Protein AF-A0A0B7GQI8-F1 (afdb_monomer_lite)

Radius of gyration: 16.66 Å; chains: 1; bounding box: 39×33×43 Å

Secondary structure (DSSP, 8-state):
--EEEEEEE--PPPBHHHHS-TTTEEEEEEEESSTT----TTSBGGGEEEEEEEETTT-SS-EEEEE-SSEEEEEEETT--HHHHHHHHHHHHHHHHHTT-SEEEETTEEEETTGGGG---HHHHHHHHHHHHHHHHHSSSEEEE-SSSEEEE-HHHHHHHHTS-TTTTTSTT--

Organism: Streptococcus sanguinis (NCBI:txid1305)

Sequence (175 aa):
MKSVNFTIKSNQSLRIGEVLQAELFECYSVSAKDAGLKPSADSLISDFHSVQFEVKEKSSLGFRLSFDGQVYQVSVPDLATASDWTGALMFLKTLLIFLDVTVCEHDGVAYDKDSILEFHFTDIFLSALSELTKEVKVHPIVEIMGVKRPIYINELYLGQIIHVPDEQSYHLIQS

Structure (mmCIF, N/CA/C/O backbone):
data_AF-A0A0B7GQI8-F1
#
_entry.id   AF-A0A0B7GQI8-F1
#
loop_
_atom_site.group_PDB
_atom_site.id
_atom_site.type_symbol
_atom_site.label_atom_id
_atom_site.label_alt_id
_atom_site.label_comp_id
_atom_site.label_asym_id
_atom_site.label_entity_id
_atom_site.label_seq_id
_atom_site.pdbx_PDB_ins_code
_atom_site.Cartn_x
_atom_site.Cartn_y
_atom_site.Cartn_z
_atom_site.occupancy
_atom_site.B_iso_or_equiv
_atom_site.auth_seq_id
_atom_site.auth_comp_id
_atom_site.auth_asym_id
_atom_site.auth_atom_id
_atom_site.pdbx_PDB_model_num
ATOM 1 N N . MET A 1 1 ? 8.001 -9.403 -8.302 1.00 73.69 1 MET A N 1
ATOM 2 C CA . MET A 1 1 ? 7.956 -8.092 -7.625 1.00 73.69 1 MET A CA 1
ATOM 3 C C . MET A 1 1 ? 7.803 -8.319 -6.132 1.00 73.69 1 MET A C 1
ATOM 5 O O . MET A 1 1 ? 6.938 -9.112 -5.754 1.00 73.69 1 MET A O 1
ATOM 9 N N . LYS A 1 2 ? 8.676 -7.738 -5.305 1.00 89.25 2 LYS A N 1
ATOM 10 C CA . LYS A 1 2 ? 8.592 -7.883 -3.846 1.00 89.25 2 LYS A CA 1
ATOM 11 C C . LYS A 1 2 ? 7.666 -6.798 -3.294 1.00 89.25 2 LYS A C 1
ATOM 13 O O . LYS A 1 2 ? 7.150 -5.943 -4.017 1.00 89.25 2 LYS A O 1
ATOM 18 N N . SER A 1 3 ? 7.379 -6.874 -2.006 1.00 93.50 3 SER A N 1
ATOM 19 C CA . SER A 1 3 ? 6.613 -5.841 -1.319 1.00 93.50 3 SER A CA 1
ATOM 20 C C . SER A 1 3 ? 7.194 -5.618 0.061 1.00 93.50 3 SER A C 1
ATOM 22 O O . SER A 1 3 ? 7.650 -6.560 0.710 1.00 93.50 3 SER A O 1
ATOM 24 N N . VAL A 1 4 ? 7.149 -4.370 0.490 1.00 97.12 4 VAL A N 1
ATOM 25 C CA . VAL A 1 4 ? 7.462 -3.945 1.846 1.00 97.12 4 VAL A CA 1
ATOM 26 C C . VAL A 1 4 ? 6.186 -4.056 2.659 1.00 97.12 4 VAL A C 1
ATOM 28 O O . VAL A 1 4 ? 5.138 -3.562 2.240 1.00 97.12 4 VAL A O 1
ATOM 31 N N . ASN A 1 5 ? 6.267 -4.749 3.790 1.00 97.94 5 ASN A N 1
ATOM 32 C CA . ASN A 1 5 ? 5.106 -5.068 4.609 1.00 97.94 5 ASN A CA 1
ATOM 33 C C . ASN A 1 5 ? 5.209 -4.375 5.961 1.00 97.94 5 ASN A C 1
ATOM 35 O O . ASN A 1 5 ? 6.184 -4.574 6.686 1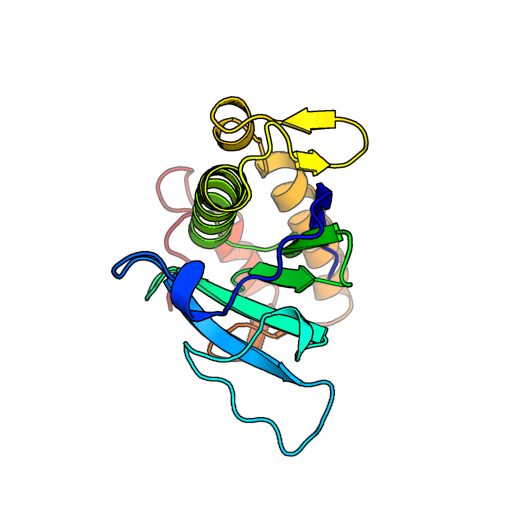.00 97.94 5 ASN A O 1
ATOM 39 N N . PHE A 1 6 ? 4.165 -3.630 6.299 1.00 98.56 6 PHE A N 1
ATOM 40 C CA . PHE A 1 6 ? 3.933 -3.075 7.624 1.00 98.56 6 PHE A CA 1
ATOM 41 C C . PHE A 1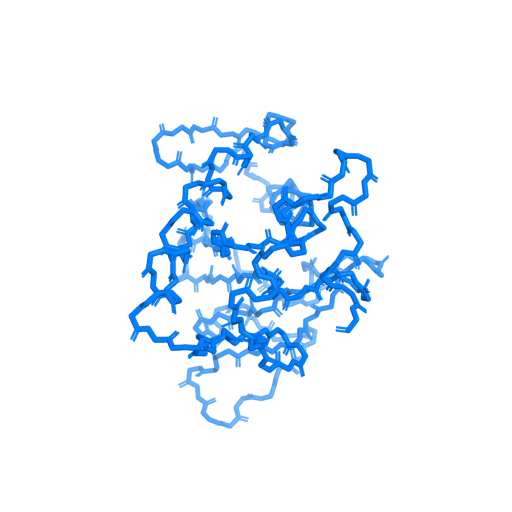 6 ? 2.795 -3.846 8.275 1.00 98.56 6 PHE A C 1
ATOM 43 O O . PHE A 1 6 ? 1.775 -4.106 7.633 1.00 98.56 6 PHE A O 1
ATOM 50 N N . T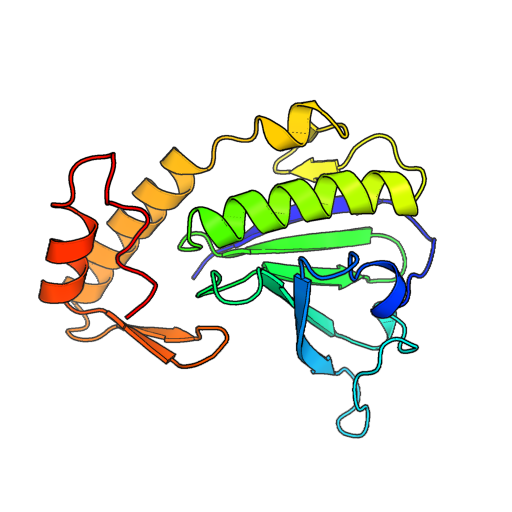HR A 1 7 ? 2.956 -4.202 9.544 1.00 98.50 7 THR A N 1
ATOM 51 C CA . THR A 1 7 ? 1.967 -4.978 10.296 1.00 98.50 7 THR A CA 1
ATOM 52 C C . THR A 1 7 ? 1.457 -4.202 11.502 1.00 98.50 7 THR A C 1
ATOM 54 O O . THR A 1 7 ? 2.216 -3.511 12.176 1.00 98.50 7 THR A O 1
ATOM 57 N N . ILE A 1 8 ? 0.159 -4.301 11.778 1.00 98.38 8 ILE A N 1
ATOM 58 C CA . ILE A 1 8 ? -0.489 -3.696 12.946 1.00 98.38 8 ILE A CA 1
ATOM 59 C C . ILE A 1 8 ? -1.312 -4.781 13.625 1.00 98.38 8 ILE A C 1
ATOM 61 O O . ILE A 1 8 ? -2.209 -5.362 13.015 1.00 98.38 8 ILE A O 1
ATOM 65 N N . LYS A 1 9 ? -1.018 -5.055 14.895 1.00 97.88 9 LYS A N 1
ATOM 66 C CA . LYS A 1 9 ? -1.786 -6.008 15.703 1.00 97.88 9 LYS A CA 1
ATOM 67 C C . LYS A 1 9 ? -3.058 -5.321 16.191 1.00 97.88 9 LYS A C 1
ATOM 69 O O . LYS A 1 9 ? -2.984 -4.344 16.930 1.00 97.88 9 LYS A O 1
ATOM 74 N N . SER A 1 10 ? -4.213 -5.826 15.778 1.00 96.62 10 SER A N 1
ATOM 75 C CA . SER A 1 10 ? -5.525 -5.378 16.245 1.00 96.62 10 SER A CA 1
ATOM 76 C C . SER A 1 10 ? -6.570 -6.449 15.953 1.00 96.62 10 SER A C 1
ATOM 78 O O . SER A 1 10 ? -6.502 -7.137 14.942 1.00 96.62 10 SER A O 1
ATOM 80 N N . ASN A 1 11 ? -7.561 -6.583 16.828 1.00 95.31 11 ASN A N 1
ATOM 81 C CA . ASN A 1 11 ? -8.728 -7.441 16.615 1.00 95.31 11 ASN A CA 1
ATOM 82 C C . ASN A 1 11 ? -9.965 -6.650 16.150 1.00 95.31 11 ASN A C 1
ATOM 84 O O . ASN A 1 11 ? -11.023 -7.241 15.927 1.00 95.31 11 ASN A O 1
ATOM 88 N N . GLN A 1 12 ? -9.855 -5.325 16.016 1.00 96.62 12 GLN A N 1
ATOM 89 C CA . GLN A 1 12 ? -10.934 -4.481 15.521 1.00 96.62 12 GLN A CA 1
ATOM 90 C C . GLN A 1 12 ? -11.131 -4.738 14.028 1.00 96.62 12 GLN A C 1
ATOM 92 O O . GLN A 1 12 ? -10.198 -4.605 13.240 1.00 96.62 12 GLN A O 1
ATOM 97 N N . SER A 1 13 ? -12.352 -5.092 13.633 1.00 95.00 13 SER A N 1
ATOM 98 C CA . SER A 1 13 ? -12.704 -5.271 12.225 1.00 95.00 13 SER A CA 1
ATOM 99 C C . SER A 1 13 ? -13.213 -3.955 11.647 1.00 95.00 13 SER A C 1
ATOM 101 O O . SER A 1 13 ? -14.198 -3.408 12.141 1.00 95.00 13 SER A O 1
ATOM 103 N N . LEU A 1 14 ? -12.522 -3.456 10.624 1.00 95.88 14 LEU A N 1
ATOM 104 C CA . LEU A 1 14 ? -12.866 -2.239 9.899 1.00 95.88 14 LEU A CA 1
ATOM 105 C C . LEU A 1 14 ? -13.527 -2.575 8.555 1.00 95.88 14 LEU A C 1
ATOM 107 O O . LEU A 1 14 ? -13.217 -3.581 7.903 1.00 95.88 14 LEU A O 1
ATOM 111 N N . ARG A 1 15 ? -14.420 -1.695 8.115 1.00 94.94 15 ARG A N 1
ATOM 112 C CA . ARG A 1 15 ? -15.018 -1.679 6.779 1.00 94.94 15 ARG A CA 1
ATOM 113 C C . ARG A 1 15 ? -14.160 -0.871 5.816 1.00 94.94 15 ARG A C 1
ATOM 115 O O . ARG A 1 15 ? -13.421 0.028 6.215 1.00 94.94 15 ARG A O 1
ATOM 122 N N . ILE A 1 16 ? -14.306 -1.148 4.522 1.00 93.44 16 ILE A N 1
ATOM 123 C CA . ILE A 1 16 ? -13.609 -0.405 3.462 1.00 93.44 16 ILE A CA 1
ATOM 124 C C . ILE A 1 16 ? -13.891 1.100 3.581 1.00 93.44 16 ILE A C 1
ATOM 126 O O . ILE A 1 16 ? -12.969 1.904 3.506 1.00 93.44 16 ILE A O 1
ATOM 130 N N . GLY A 1 17 ? -15.146 1.488 3.811 1.00 91.19 17 GLY A N 1
ATOM 131 C CA . GLY A 1 17 ? -15.566 2.885 3.919 1.00 91.19 17 GLY A CA 1
ATOM 132 C C . GLY A 1 17 ? -14.952 3.641 5.093 1.00 91.19 17 GLY A C 1
ATOM 133 O O . GLY A 1 17 ? -14.761 4.845 4.988 1.00 91.19 17 GLY A O 1
ATOM 134 N N . GLU A 1 18 ? -14.603 2.951 6.181 1.00 91.56 18 GLU A N 1
ATOM 135 C CA . GLU A 1 18 ? -13.997 3.579 7.363 1.00 91.56 18 GLU A CA 1
ATOM 136 C C . GLU A 1 18 ? -12.547 3.992 7.103 1.00 91.56 18 GLU A C 1
ATOM 138 O O . GLU A 1 18 ? -12.090 5.007 7.617 1.00 91.56 18 GLU A O 1
ATOM 143 N N . VAL A 1 19 ? -11.830 3.228 6.275 1.00 90.31 19 VAL A N 1
ATOM 144 C CA . VAL A 1 19 ? -10.432 3.518 5.924 1.00 90.31 19 VAL A CA 1
ATOM 145 C C . VAL A 1 19 ? -10.293 4.396 4.677 1.00 90.31 19 VAL A C 1
ATOM 147 O O . VAL A 1 19 ? -9.204 4.894 4.389 1.00 90.31 19 VAL A O 1
ATOM 150 N N . LEU A 1 20 ? -11.388 4.622 3.946 1.00 85.44 20 LEU A N 1
ATOM 151 C CA . LEU A 1 20 ? -11.439 5.607 2.872 1.00 85.44 20 LEU A CA 1
ATOM 152 C C . LEU A 1 20 ? -11.469 7.011 3.483 1.00 85.44 20 LEU A C 1
ATOM 154 O O . LEU A 1 20 ? -12.476 7.468 4.015 1.00 85.44 20 LEU A O 1
ATOM 158 N N . GLN A 1 21 ? -10.342 7.715 3.406 1.00 73.94 21 GLN A N 1
ATOM 159 C CA . GLN A 1 21 ? -10.290 9.126 3.785 1.00 73.94 21 GLN A CA 1
ATOM 160 C C . GLN A 1 21 ? -11.108 9.962 2.804 1.00 73.94 21 GLN A C 1
ATOM 162 O O . GLN A 1 21 ? -11.163 9.622 1.623 1.00 73.94 21 GLN A O 1
ATOM 167 N N . ALA A 1 22 ? -11.701 11.057 3.293 1.00 57.78 22 ALA A N 1
ATOM 168 C CA . ALA A 1 22 ? -12.546 11.978 2.534 1.00 57.78 22 ALA A CA 1
ATOM 169 C C . ALA A 1 22 ? -11.807 12.577 1.316 1.00 57.78 22 ALA A C 1
ATOM 171 O O . ALA A 1 22 ? -11.302 13.691 1.376 1.00 57.78 22 ALA A O 1
ATOM 172 N N . GLU A 1 23 ? -11.778 11.804 0.224 1.00 67.19 23 GLU A N 1
ATOM 173 C CA . GLU A 1 23 ? -11.306 12.091 -1.142 1.00 67.19 23 GLU A CA 1
ATOM 174 C C . GLU A 1 23 ? -9.836 11.792 -1.496 1.00 67.19 23 GLU A C 1
ATOM 176 O O . GLU A 1 23 ? -9.479 11.885 -2.670 1.00 67.19 23 GLU A O 1
ATOM 181 N N . LEU A 1 24 ? -8.984 11.372 -0.554 1.00 79.00 24 LEU A N 1
ATOM 182 C CA . LEU A 1 24 ? -7.568 11.092 -0.872 1.00 79.00 24 LEU A CA 1
ATOM 183 C C . LEU A 1 24 ? -7.332 9.712 -1.501 1.00 79.00 24 LEU A C 1
ATOM 185 O O . LEU A 1 24 ? -6.465 9.568 -2.368 1.00 79.00 24 LEU A O 1
ATOM 189 N N . PHE A 1 25 ? -8.089 8.707 -1.060 1.00 83.06 25 PHE A N 1
ATOM 190 C CA . PHE A 1 25 ? -7.900 7.318 -1.468 1.00 83.06 25 PHE A CA 1
ATOM 191 C C . PHE A 1 25 ? -9.118 6.783 -2.202 1.00 83.06 25 PHE A C 1
ATOM 193 O O . PHE A 1 25 ? -10.257 7.096 -1.857 1.00 83.06 25 PHE A O 1
ATOM 200 N N . GLU A 1 26 ? -8.865 5.904 -3.163 1.00 81.62 26 GLU A N 1
ATOM 201 C CA . GLU A 1 26 ? -9.898 5.116 -3.823 1.00 81.62 26 GLU A CA 1
ATOM 202 C C . GLU A 1 26 ? -9.636 3.624 -3.586 1.00 81.62 26 GLU A C 1
ATOM 204 O O . GLU A 1 26 ? -8.501 3.147 -3.669 1.00 81.62 26 GLU A O 1
ATOM 209 N N . CYS A 1 27 ? -10.700 2.879 -3.270 1.00 81.12 27 CYS A N 1
ATOM 210 C CA . CYS A 1 27 ? -10.673 1.421 -3.316 1.00 81.12 27 CYS A CA 1
ATOM 211 C C . CYS A 1 27 ? -10.778 1.019 -4.784 1.00 81.12 27 CYS A C 1
ATOM 213 O O . CYS A 1 27 ? -11.839 1.160 -5.395 1.00 81.12 27 CYS A O 1
ATOM 215 N N . TYR A 1 28 ? -9.668 0.560 -5.352 1.00 77.94 28 TYR A N 1
ATOM 216 C CA . TYR A 1 28 ? -9.597 0.270 -6.775 1.00 77.94 28 TYR A CA 1
ATOM 217 C C . TYR A 1 28 ? -10.059 -1.151 -7.101 1.00 77.94 28 TYR A C 1
ATOM 219 O O . TYR A 1 28 ? -10.838 -1.376 -8.025 1.00 77.94 28 TYR A O 1
ATOM 227 N N . SER A 1 29 ? -9.562 -2.134 -6.351 1.00 82.19 29 SER A N 1
ATOM 228 C CA . SER A 1 29 ? -9.919 -3.536 -6.563 1.00 82.19 29 SER A CA 1
ATOM 229 C C . SER A 1 29 ? -9.823 -4.332 -5.271 1.00 82.19 29 SER A C 1
ATOM 231 O O . SER A 1 29 ? -9.200 -3.909 -4.299 1.00 82.19 29 SER A O 1
ATOM 233 N N . VAL A 1 30 ? -10.438 -5.508 -5.263 1.00 84.19 30 VAL A N 1
ATOM 234 C CA . VAL A 1 30 ? -10.365 -6.448 -4.147 1.00 84.19 30 VAL A CA 1
ATOM 235 C C . VAL A 1 30 ? -10.036 -7.838 -4.661 1.00 84.19 30 VAL A C 1
ATOM 237 O O . VAL A 1 30 ? -10.498 -8.247 -5.725 1.00 84.19 30 VAL A O 1
ATOM 240 N N . SER A 1 31 ? -9.267 -8.582 -3.877 1.00 85.69 31 SER A N 1
ATOM 241 C CA . SER A 1 31 ? -9.114 -10.022 -4.051 1.00 85.69 31 SER A CA 1
ATOM 242 C C . SER A 1 31 ? -10.105 -10.706 -3.117 1.00 85.69 31 SER A C 1
ATOM 244 O O . SER A 1 31 ? -9.857 -10.815 -1.916 1.00 85.69 31 SER A O 1
ATOM 246 N N . ALA A 1 32 ? -11.275 -11.074 -3.638 1.00 78.38 32 ALA A N 1
ATOM 247 C CA . ALA A 1 32 ? -12.348 -11.652 -2.835 1.00 78.38 32 ALA A CA 1
ATOM 248 C C . ALA A 1 32 ? -12.061 -13.112 -2.458 1.00 78.38 32 ALA A C 1
ATOM 250 O O . ALA A 1 32 ? -11.500 -13.869 -3.248 1.00 78.38 32 ALA A O 1
ATOM 251 N N . LYS A 1 33 ? -12.478 -13.506 -1.248 1.00 82.69 33 LYS A N 1
ATOM 252 C CA . LYS A 1 33 ? -12.453 -14.911 -0.798 1.00 82.69 33 LYS A CA 1
ATOM 253 C C . LYS A 1 33 ? -13.562 -15.741 -1.452 1.00 82.69 33 LYS A C 1
ATOM 255 O O . LYS A 1 33 ? -13.421 -16.949 -1.607 1.00 82.69 33 LYS A O 1
ATOM 260 N N . ASP A 1 34 ? -14.647 -15.076 -1.839 1.00 79.00 34 ASP A N 1
ATOM 261 C CA . ASP A 1 34 ? -15.794 -15.646 -2.540 1.00 79.00 34 ASP A CA 1
ATOM 262 C C . ASP A 1 34 ? -16.028 -14.871 -3.846 1.00 79.00 34 ASP A C 1
ATOM 264 O O . ASP A 1 34 ? -16.095 -13.640 -3.850 1.00 79.00 34 ASP A O 1
ATOM 268 N N . ALA A 1 35 ? -16.166 -15.593 -4.959 1.00 70.56 35 AL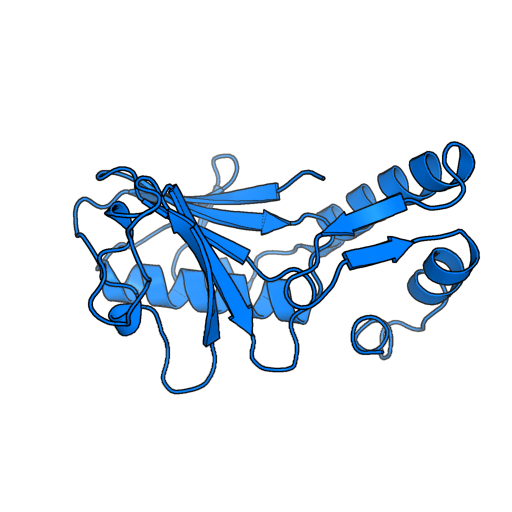A A N 1
ATOM 269 C CA . ALA A 1 35 ? -16.355 -15.037 -6.297 1.00 70.56 35 ALA A CA 1
ATOM 270 C C . ALA A 1 35 ? -17.644 -14.202 -6.452 1.00 70.56 35 ALA A C 1
ATOM 272 O O . ALA A 1 35 ? -17.753 -13.421 -7.398 1.00 70.56 35 ALA A O 1
ATOM 273 N N . GLY A 1 36 ? -18.621 -14.351 -5.549 1.00 75.31 36 GLY A N 1
ATOM 274 C CA . GLY A 1 36 ? -19.860 -13.568 -5.559 1.00 75.31 36 GLY A CA 1
ATOM 275 C C . GLY A 1 36 ? -19.768 -12.202 -4.871 1.00 75.31 36 GLY A C 1
ATOM 276 O O . GLY A 1 36 ? -20.694 -11.394 -4.999 1.00 75.31 36 GLY A O 1
ATOM 277 N N . LEU A 1 37 ? -18.688 -11.929 -4.134 1.00 78.62 37 LEU A N 1
ATOM 278 C CA . LEU A 1 37 ? -18.616 -10.764 -3.259 1.00 78.62 37 LEU A CA 1
ATOM 279 C C . LEU A 1 37 ? -18.231 -9.502 -4.045 1.00 78.62 37 LEU A C 1
ATOM 281 O O . LEU A 1 37 ? -17.119 -9.378 -4.559 1.00 78.62 37 LEU A O 1
ATOM 285 N N . LYS A 1 38 ? -19.155 -8.541 -4.127 1.00 83.25 38 LYS A N 1
ATOM 286 C CA . LYS A 1 38 ? -18.884 -7.216 -4.699 1.00 83.25 38 LYS A CA 1
ATOM 287 C C . LYS A 1 38 ? -18.463 -6.258 -3.585 1.00 83.25 38 LYS A C 1
ATOM 289 O O . LYS A 1 38 ? -19.226 -6.117 -2.630 1.00 83.25 38 LYS A O 1
ATOM 294 N N . PRO A 1 39 ? -17.309 -5.581 -3.699 1.00 85.50 39 PRO A N 1
ATOM 295 C CA . PRO A 1 39 ? -16.885 -4.635 -2.681 1.00 85.50 39 PRO A CA 1
ATOM 296 C C . PRO A 1 39 ? -17.805 -3.416 -2.635 1.00 85.50 39 PRO A C 1
ATOM 298 O O . PRO A 1 39 ? -18.220 -2.880 -3.662 1.00 85.50 39 PRO A O 1
ATOM 301 N N . SER A 1 40 ? -18.085 -2.964 -1.420 1.00 88.94 40 SER A N 1
ATOM 302 C CA . SER A 1 40 ? -18.766 -1.708 -1.114 1.00 88.94 40 SER A CA 1
ATOM 303 C C . SER A 1 40 ? -18.097 -1.041 0.087 1.00 88.94 40 SER A C 1
ATOM 305 O O . SER A 1 40 ? -17.331 -1.680 0.810 1.00 88.94 40 SER A O 1
ATOM 307 N N . ALA A 1 41 ? -18.422 0.229 0.339 1.00 88.38 41 ALA A N 1
ATOM 308 C CA . ALA A 1 41 ? -17.969 0.934 1.538 1.00 88.38 41 ALA A CA 1
ATOM 309 C C . ALA A 1 41 ? -18.371 0.203 2.836 1.00 88.38 41 ALA A C 1
ATOM 311 O O . ALA A 1 41 ? -17.635 0.242 3.816 1.00 88.38 41 ALA A O 1
ATOM 312 N N . ASP A 1 42 ? -19.487 -0.528 2.824 1.00 91.25 42 ASP A N 1
ATOM 313 C CA . ASP A 1 42 ? -19.956 -1.288 3.981 1.00 91.25 42 ASP A CA 1
ATOM 314 C C . ASP A 1 42 ? -19.293 -2.666 4.119 1.00 91.25 42 ASP A C 1
ATOM 316 O O . ASP A 1 42 ? -19.497 -3.333 5.128 1.00 91.25 42 ASP A O 1
ATOM 320 N N . SER A 1 43 ? -18.523 -3.139 3.138 1.00 92.62 43 SER A N 1
ATOM 321 C CA . SER A 1 43 ? -17.901 -4.470 3.211 1.00 92.62 43 SER A CA 1
ATOM 322 C C . SER A 1 43 ? -16.777 -4.496 4.250 1.00 92.62 43 SER A C 1
ATOM 324 O O . SER A 1 43 ? -16.002 -3.537 4.334 1.00 92.62 43 SER A O 1
ATOM 326 N N . LEU A 1 44 ? -16.657 -5.581 5.025 1.00 94.38 44 LEU A N 1
ATOM 327 C CA . LEU A 1 44 ? -15.555 -5.726 5.979 1.00 94.38 44 LEU A CA 1
ATOM 328 C C . LEU A 1 44 ? -14.264 -6.027 5.221 1.00 94.38 44 LEU A C 1
ATOM 330 O O . LEU A 1 44 ? -14.259 -6.798 4.263 1.00 94.38 44 LEU A O 1
ATOM 334 N N . ILE A 1 45 ? -13.140 -5.483 5.682 1.00 94.50 45 ILE A N 1
ATOM 335 C CA . ILE A 1 45 ? -11.833 -5.785 5.080 1.00 94.50 45 ILE A CA 1
ATOM 336 C C . ILE A 1 45 ? -11.525 -7.288 5.184 1.00 94.50 45 ILE A C 1
ATOM 338 O O . ILE A 1 45 ? -10.971 -7.870 4.252 1.00 94.50 45 ILE A O 1
ATOM 342 N N . SER A 1 46 ? -11.956 -7.944 6.267 1.00 94.62 46 SER A N 1
ATOM 343 C CA . SER A 1 46 ? -11.802 -9.390 6.473 1.00 94.62 46 SER A CA 1
ATOM 344 C C . SER A 1 46 ? -12.562 -10.267 5.473 1.00 94.62 46 SER A C 1
ATOM 346 O O . SER A 1 46 ? -12.245 -11.455 5.367 1.00 94.62 46 SER A O 1
ATOM 348 N N . ASP A 1 47 ? -13.534 -9.728 4.733 1.00 93.25 47 ASP A N 1
ATOM 349 C CA . ASP A 1 47 ? -14.279 -10.490 3.719 1.00 93.25 47 ASP A CA 1
ATOM 350 C C . ASP A 1 47 ? -13.419 -10.764 2.468 1.00 93.25 47 ASP A C 1
ATOM 352 O O . ASP A 1 47 ? -13.717 -11.645 1.657 1.00 93.25 47 ASP A O 1
ATOM 356 N N . PHE A 1 48 ? -12.296 -10.055 2.338 1.00 93.62 48 PHE A N 1
ATOM 357 C CA . PHE A 1 48 ? -11.370 -10.141 1.216 1.00 93.62 48 PHE A CA 1
ATOM 358 C C . PHE A 1 48 ? -10.027 -10.735 1.657 1.00 93.62 48 PHE A C 1
ATOM 360 O O . PHE A 1 48 ? -9.635 -10.675 2.822 1.00 93.62 48 PHE A O 1
ATOM 367 N N . HIS A 1 49 ? -9.294 -11.332 0.719 1.00 93.75 49 HIS A N 1
ATOM 368 C CA . HIS A 1 49 ? -7.878 -11.649 0.908 1.00 93.75 49 HIS A CA 1
ATOM 369 C C . HIS A 1 49 ? -7.047 -10.369 0.997 1.00 93.75 49 HIS A C 1
ATOM 371 O O . HIS A 1 49 ? -6.115 -10.289 1.790 1.00 93.75 49 HIS A O 1
ATOM 377 N N . SER A 1 50 ? -7.376 -9.374 0.172 1.00 93.56 50 SER A N 1
ATOM 378 C CA . SER A 1 50 ? -6.801 -8.033 0.248 1.00 93.56 50 SER A CA 1
ATOM 379 C C . SER A 1 50 ? -7.669 -7.018 -0.491 1.00 93.56 50 SER A C 1
ATOM 381 O O . SER A 1 50 ? -8.438 -7.374 -1.388 1.00 93.56 50 SER A O 1
ATOM 383 N N . VAL A 1 51 ? -7.505 -5.753 -0.124 1.00 94.00 51 VAL A N 1
ATOM 384 C CA . VAL A 1 51 ? -8.106 -4.578 -0.752 1.00 94.00 51 VAL A CA 1
ATOM 385 C C . VAL A 1 51 ? -6.973 -3.722 -1.313 1.00 94.00 51 VAL A C 1
ATOM 387 O O . VAL A 1 51 ? -6.040 -3.379 -0.590 1.00 94.00 51 VAL A O 1
ATOM 390 N N . GLN A 1 52 ? -7.029 -3.412 -2.604 1.00 93.44 52 GLN A N 1
ATOM 391 C CA . GLN A 1 52 ? -6.070 -2.556 -3.293 1.00 93.44 52 GLN A CA 1
ATOM 392 C C . GLN A 1 52 ? -6.553 -1.106 -3.232 1.00 93.44 52 GLN A C 1
ATOM 394 O O . GLN A 1 52 ? -7.620 -0.778 -3.757 1.00 93.44 52 GLN A O 1
ATOM 399 N N . PHE A 1 53 ? -5.730 -0.246 -2.643 1.00 92.38 53 PHE A N 1
ATOM 400 C CA . PHE A 1 53 ? -5.945 1.192 -2.581 1.00 92.38 53 PHE A CA 1
ATOM 401 C C . PHE A 1 53 ? -5.024 1.923 -3.555 1.00 92.38 53 PHE A C 1
ATOM 403 O O . PHE A 1 53 ? -3.913 1.469 -3.854 1.00 92.38 53 PHE A O 1
ATOM 410 N N . GLU A 1 54 ? -5.495 3.070 -4.031 1.00 90.19 54 GLU A N 1
ATOM 411 C CA . GLU A 1 54 ? -4.722 4.012 -4.831 1.00 90.19 54 GLU A CA 1
ATOM 412 C C . GLU A 1 54 ? -4.882 5.438 -4.285 1.00 90.19 54 GLU A C 1
ATOM 414 O O . GLU A 1 54 ? -5.931 5.791 -3.739 1.00 90.19 54 GLU A O 1
ATOM 419 N N . VAL A 1 55 ? -3.846 6.264 -4.437 1.00 88.56 55 VAL A N 1
ATOM 420 C CA . VAL A 1 55 ? -3.968 7.719 -4.339 1.00 88.56 55 VAL A CA 1
ATOM 421 C C . VAL A 1 55 ? -4.584 8.200 -5.640 1.00 88.56 55 VAL A C 1
ATOM 423 O O . VAL A 1 55 ? -4.006 8.016 -6.720 1.00 88.56 55 VAL A O 1
ATOM 426 N N . LYS A 1 56 ? -5.753 8.827 -5.525 1.00 86.38 56 LYS A N 1
ATOM 427 C CA . LYS A 1 56 ? -6.562 9.256 -6.663 1.00 86.38 56 LYS A CA 1
ATOM 428 C C . LYS A 1 56 ? -5.720 10.012 -7.693 1.00 86.38 56 LYS A C 1
ATOM 430 O O . LYS A 1 56 ? -5.015 10.962 -7.356 1.00 86.38 56 LYS A O 1
ATOM 435 N N . GLU A 1 57 ? -5.777 9.550 -8.943 1.00 83.06 57 GLU A N 1
ATOM 436 C CA . GLU A 1 57 ? -5.100 10.145 -10.116 1.00 83.06 57 GLU A CA 1
ATOM 437 C C . GLU A 1 57 ? -3.558 10.203 -10.062 1.00 83.06 57 GLU A C 1
ATOM 439 O O . GLU A 1 57 ? -2.925 10.661 -11.014 1.00 83.06 57 GLU A O 1
ATOM 444 N N . LYS A 1 58 ? -2.926 9.702 -8.997 1.00 83.94 58 LYS A N 1
ATOM 445 C CA . LYS A 1 58 ? -1.466 9.761 -8.809 1.00 83.94 58 LYS A CA 1
ATOM 446 C C . LYS A 1 58 ? -0.794 8.399 -8.809 1.00 83.94 58 LYS A C 1
ATOM 448 O O . LYS A 1 58 ? 0.361 8.288 -9.208 1.00 83.94 58 LYS A O 1
ATOM 453 N N . SER A 1 59 ? -1.504 7.387 -8.334 1.00 83.56 59 SER A N 1
ATOM 454 C CA . SER A 1 59 ? -0.970 6.045 -8.165 1.00 83.56 59 SER A CA 1
ATOM 455 C C . SER A 1 59 ? -0.799 5.295 -9.478 1.00 83.56 59 SER A C 1
ATOM 457 O O . SER A 1 59 ? -1.643 5.364 -10.372 1.00 83.56 59 SER A O 1
ATOM 459 N N . SER A 1 60 ? 0.275 4.508 -9.544 1.00 85.12 60 SER A N 1
ATOM 460 C CA . SER A 1 60 ? 0.494 3.548 -10.631 1.00 85.12 60 SER A CA 1
ATOM 461 C C . SER A 1 60 ? 0.393 2.107 -10.148 1.00 85.12 60 SER A C 1
ATOM 463 O O . SER A 1 60 ? -0.198 1.282 -10.842 1.00 85.12 60 SER A O 1
ATOM 465 N N . LEU A 1 61 ? 0.912 1.817 -8.947 1.00 89.94 61 LEU A N 1
ATOM 466 C CA . LEU A 1 61 ? 0.907 0.485 -8.336 1.00 89.94 61 LEU A CA 1
ATOM 467 C C . LEU A 1 61 ? 0.054 0.419 -7.060 1.00 89.94 61 LEU A C 1
ATOM 469 O O . LEU A 1 61 ? -0.418 -0.661 -6.703 1.00 89.94 61 LEU A O 1
ATOM 473 N N . GLY A 1 62 ? -0.184 1.555 -6.399 1.00 92.88 62 GLY A N 1
ATOM 474 C CA . GLY A 1 62 ? -0.946 1.633 -5.157 1.00 92.88 62 GLY A CA 1
ATOM 475 C C . GLY A 1 62 ? -0.330 0.809 -4.025 1.00 92.88 62 GLY A C 1
ATOM 476 O O . GLY A 1 62 ? 0.868 0.524 -4.008 1.00 92.88 62 GLY A O 1
ATOM 477 N N . PHE A 1 63 ? -1.166 0.401 -3.075 1.00 95.31 63 PHE A N 1
ATOM 478 C CA . PHE A 1 63 ? -0.794 -0.492 -1.978 1.00 95.31 63 PHE A CA 1
ATOM 479 C C . PHE A 1 63 ? -1.970 -1.391 -1.589 1.00 95.31 63 PHE A C 1
ATOM 481 O O . PHE A 1 63 ? -3.130 -1.097 -1.882 1.00 95.31 63 PHE A O 1
ATOM 488 N N . ARG A 1 64 ? -1.680 -2.508 -0.918 1.00 95.88 64 ARG A N 1
ATOM 489 C CA . ARG A 1 64 ? -2.698 -3.472 -0.482 1.00 95.88 64 ARG A CA 1
ATOM 490 C C . ARG A 1 64 ? -2.859 -3.466 1.021 1.00 95.88 64 ARG A C 1
ATOM 492 O O . ARG A 1 64 ? -1.867 -3.480 1.736 1.00 95.88 64 ARG A O 1
ATOM 499 N N . LEU A 1 65 ? -4.100 -3.541 1.478 1.00 97.19 65 LEU A N 1
ATOM 500 C CA . LEU A 1 65 ? -4.455 -3.843 2.856 1.00 97.19 65 LEU A CA 1
ATOM 501 C C . LEU A 1 65 ? -5.020 -5.259 2.935 1.00 97.19 65 LEU A C 1
ATOM 503 O O . LEU A 1 65 ? -5.866 -5.639 2.130 1.00 97.19 65 LEU A O 1
ATOM 507 N N . SER A 1 66 ? -4.599 -6.026 3.928 1.00 97.12 66 SER A N 1
ATOM 508 C CA . SER A 1 66 ? -5.215 -7.306 4.279 1.00 97.12 66 SER A CA 1
ATOM 509 C C . SER A 1 66 ? -5.423 -7.390 5.784 1.00 97.12 66 SER A C 1
ATOM 511 O O . SER A 1 66 ? -4.726 -6.713 6.540 1.00 97.12 66 SER A O 1
ATOM 513 N N . PHE A 1 67 ? -6.401 -8.189 6.203 1.00 97.69 67 PHE A N 1
ATOM 514 C CA . PHE A 1 67 ? -6.706 -8.425 7.609 1.00 97.69 67 PHE A CA 1
ATOM 515 C C . PHE A 1 67 ? -7.109 -9.883 7.819 1.00 97.69 67 PHE A C 1
ATOM 517 O O . PHE A 1 67 ? -8.027 -10.381 7.159 1.00 97.69 67 PHE A O 1
ATOM 524 N N . ASP A 1 68 ? -6.429 -10.567 8.735 1.00 95.12 68 ASP A N 1
ATOM 525 C CA . ASP A 1 68 ? -6.683 -11.979 9.055 1.00 95.12 68 ASP A CA 1
ATOM 526 C C . ASP A 1 68 ? -7.557 -12.187 10.308 1.00 95.12 68 ASP A C 1
ATOM 528 O O . ASP A 1 68 ? -7.869 -13.324 10.661 1.00 95.12 68 ASP A O 1
ATOM 532 N N . GLY A 1 69 ? -7.989 -11.098 10.954 1.00 95.25 69 GLY A N 1
ATOM 533 C CA . GLY A 1 69 ? -8.727 -11.115 12.220 1.00 95.25 69 GLY A CA 1
ATOM 534 C C . GLY A 1 69 ? -7.881 -10.742 13.443 1.00 95.25 69 GLY A C 1
ATOM 535 O O . GLY A 1 69 ? -8.4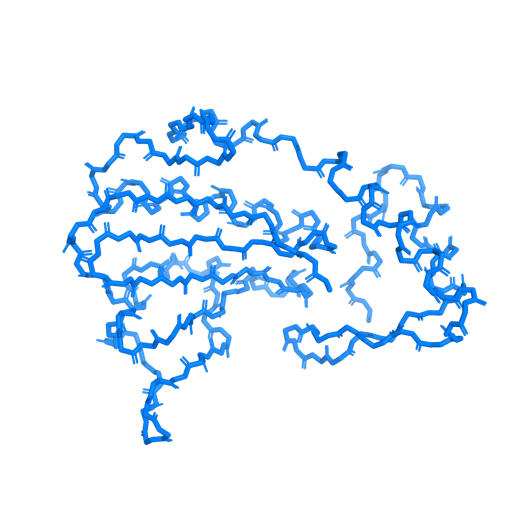46 -10.494 14.508 1.00 95.25 69 GLY A O 1
ATOM 536 N N . GLN A 1 70 ? -6.554 -10.686 13.308 1.00 96.69 70 GLN A N 1
ATOM 537 C CA . GLN A 1 70 ? -5.620 -10.328 14.386 1.00 96.69 70 GLN A CA 1
ATOM 538 C C . GLN A 1 70 ? -4.544 -9.331 13.951 1.00 96.69 70 GLN A C 1
ATOM 540 O O . GLN A 1 70 ? -4.018 -8.579 14.778 1.00 96.69 70 GLN A O 1
ATOM 545 N N . VAL A 1 71 ? -4.187 -9.336 12.669 1.00 97.81 71 VAL A N 1
ATOM 546 C CA . VAL A 1 71 ? -3.126 -8.508 12.108 1.00 97.81 71 VAL A CA 1
ATOM 547 C C . VAL A 1 71 ? -3.608 -7.868 10.817 1.00 97.81 71 VAL A C 1
ATOM 549 O O . VAL A 1 71 ? -4.023 -8.546 9.874 1.00 97.81 71 VAL A O 1
ATOM 552 N N . TYR A 1 72 ? -3.524 -6.541 10.768 1.00 98.44 72 TYR A N 1
ATOM 553 C CA . TYR A 1 72 ? -3.563 -5.803 9.514 1.00 98.44 72 TYR A CA 1
ATOM 554 C C . TYR A 1 72 ? -2.175 -5.814 8.890 1.00 98.44 72 TYR A C 1
ATOM 556 O O . TYR A 1 72 ? -1.191 -5.535 9.574 1.00 98.44 72 TYR A O 1
ATOM 564 N N . GLN A 1 73 ? -2.100 -6.077 7.589 1.00 98.44 73 GLN A N 1
ATOM 565 C CA . GLN A 1 73 ? -0.875 -5.935 6.812 1.00 98.44 73 GLN A CA 1
ATOM 566 C C . GLN A 1 73 ? -1.099 -4.951 5.666 1.00 98.44 73 GLN A C 1
ATOM 568 O O . GLN A 1 73 ? -1.960 -5.180 4.811 1.00 98.44 73 GLN A O 1
ATOM 573 N N . VAL A 1 74 ? -0.296 -3.885 5.643 1.00 98.12 74 VAL A N 1
ATOM 574 C CA . VAL A 1 74 ? -0.170 -2.966 4.508 1.00 98.12 74 VAL A CA 1
ATOM 575 C C . VAL A 1 74 ? 1.055 -3.372 3.699 1.00 98.12 74 VAL A C 1
ATOM 577 O O . VAL A 1 74 ? 2.174 -3.354 4.209 1.00 98.12 74 VAL A O 1
ATOM 580 N N . SER A 1 75 ? 0.841 -3.743 2.442 1.00 97.50 75 SER A N 1
ATOM 581 C CA . SER A 1 75 ? 1.881 -4.171 1.508 1.00 97.50 75 SER A CA 1
ATOM 582 C C . SER A 1 75 ? 2.058 -3.139 0.399 1.00 97.50 75 SER A C 1
ATOM 584 O O . SER A 1 75 ? 1.142 -2.928 -0.401 1.00 97.50 75 SER A O 1
ATOM 586 N N . VAL A 1 76 ? 3.246 -2.545 0.318 1.00 96.94 76 VAL A N 1
ATOM 587 C CA . VAL A 1 76 ? 3.625 -1.571 -0.715 1.00 96.94 76 VAL A CA 1
ATOM 588 C C . VAL A 1 76 ? 4.598 -2.233 -1.695 1.00 96.94 76 VAL A C 1
ATOM 590 O O . VAL A 1 76 ? 5.604 -2.789 -1.249 1.00 96.94 76 VAL A O 1
ATOM 593 N N . PRO A 1 77 ? 4.327 -2.239 -3.012 1.00 94.69 77 PRO A N 1
ATOM 594 C CA . PRO A 1 77 ? 5.281 -2.728 -4.004 1.00 94.69 77 PRO A CA 1
ATOM 595 C C . PRO A 1 77 ? 6.633 -2.011 -3.910 1.00 94.69 77 PRO A C 1
ATOM 597 O O . PRO A 1 77 ? 6.697 -0.804 -3.708 1.00 94.69 77 PRO A O 1
ATOM 600 N N . ASP A 1 78 ? 7.721 -2.750 -4.086 1.00 92.44 78 ASP A N 1
ATOM 601 C CA . ASP A 1 78 ? 9.088 -2.209 -4.059 1.00 92.44 78 ASP A CA 1
ATOM 602 C C . ASP A 1 78 ? 9.354 -1.162 -5.163 1.00 92.44 78 ASP A C 1
ATOM 604 O O . ASP A 1 78 ? 10.090 -0.201 -4.949 1.00 92.44 78 ASP A O 1
ATOM 608 N N . LEU A 1 79 ? 8.689 -1.306 -6.311 1.00 91.31 79 LEU A N 1
ATOM 609 C CA . LEU A 1 79 ? 8.696 -0.364 -7.438 1.00 91.31 79 LEU A CA 1
ATOM 610 C C . LEU A 1 79 ? 7.587 0.702 -7.373 1.00 91.31 79 LEU A C 1
ATOM 612 O O . LEU A 1 79 ? 7.335 1.384 -8.368 1.00 91.31 79 LEU A O 1
ATOM 616 N N . ALA A 1 80 ? 6.883 0.832 -6.245 1.00 90.81 80 ALA A N 1
ATOM 617 C CA . ALA A 1 80 ? 5.818 1.820 -6.097 1.00 90.81 80 ALA A CA 1
ATOM 618 C C . ALA A 1 80 ? 6.346 3.254 -6.278 1.00 90.81 80 ALA A C 1
ATOM 620 O O . ALA A 1 80 ? 7.490 3.568 -5.943 1.00 90.81 80 ALA A O 1
ATOM 621 N N . THR A 1 81 ? 5.501 4.135 -6.818 1.00 88.12 81 THR A N 1
ATOM 622 C CA . THR A 1 81 ? 5.868 5.542 -7.028 1.00 88.12 81 THR A CA 1
ATOM 623 C C . THR A 1 81 ? 6.049 6.273 -5.701 1.00 88.12 81 THR A C 1
ATOM 625 O O . THR A 1 81 ? 5.522 5.852 -4.673 1.00 88.12 81 THR A O 1
ATOM 628 N N . ALA A 1 82 ? 6.682 7.447 -5.724 1.00 87.69 82 ALA A N 1
ATOM 629 C CA . ALA A 1 82 ? 6.693 8.325 -4.555 1.00 87.69 82 ALA A CA 1
ATOM 630 C C . ALA A 1 82 ? 5.272 8.660 -4.059 1.00 87.69 82 ALA A C 1
ATOM 632 O O . ALA A 1 82 ? 5.038 8.690 -2.857 1.00 87.69 82 ALA A O 1
ATOM 633 N N . SER A 1 83 ? 4.307 8.849 -4.969 1.00 89.19 83 SER A N 1
ATOM 634 C CA . SER A 1 83 ? 2.910 9.102 -4.589 1.00 89.19 83 SER A CA 1
ATOM 635 C C . SER A 1 83 ? 2.267 7.893 -3.907 1.00 89.19 83 SER A C 1
ATOM 637 O O . SER A 1 83 ? 1.561 8.064 -2.916 1.00 89.19 83 SER A O 1
ATOM 639 N N . ASP A 1 84 ? 2.533 6.681 -4.402 1.00 92.19 84 ASP A N 1
ATOM 640 C CA . ASP A 1 84 ? 2.074 5.430 -3.789 1.00 92.19 84 ASP A CA 1
ATOM 641 C C . ASP A 1 84 ? 2.658 5.271 -2.380 1.00 92.19 84 ASP A C 1
ATOM 643 O O . ASP A 1 84 ? 1.924 4.983 -1.437 1.00 92.19 84 ASP A O 1
ATOM 647 N N . TRP A 1 85 ? 3.962 5.521 -2.228 1.00 94.38 85 TRP A N 1
ATOM 648 C CA . TRP A 1 85 ? 4.669 5.468 -0.951 1.00 94.38 85 TRP A CA 1
ATOM 649 C C . TRP A 1 85 ? 4.140 6.489 0.049 1.00 94.38 85 TRP A C 1
ATOM 651 O O . TRP A 1 85 ? 3.727 6.117 1.145 1.00 94.38 85 TRP A O 1
ATOM 661 N N . THR A 1 86 ? 4.090 7.768 -0.325 1.00 92.50 86 THR A N 1
ATOM 662 C CA . THR A 1 86 ? 3.535 8.818 0.537 1.00 92.50 86 THR A CA 1
ATOM 663 C C . THR A 1 86 ? 2.090 8.502 0.922 1.00 92.50 86 THR A C 1
ATOM 665 O O . THR A 1 86 ? 1.730 8.623 2.093 1.00 92.50 86 THR A O 1
ATOM 668 N N . GLY A 1 87 ? 1.281 8.031 -0.031 1.00 93.31 87 GLY A N 1
ATOM 669 C CA . GLY A 1 87 ? -0.082 7.578 0.221 1.00 93.31 87 GLY A CA 1
ATOM 670 C C . GLY A 1 87 ? -0.147 6.445 1.243 1.00 93.31 87 GLY A C 1
ATOM 671 O O . GLY A 1 87 ? -0.897 6.544 2.210 1.00 93.31 87 GLY A O 1
ATOM 672 N N . ALA A 1 88 ? 0.668 5.403 1.080 1.00 96.06 88 ALA A N 1
ATOM 673 C CA . ALA A 1 88 ? 0.707 4.265 1.993 1.00 96.06 88 ALA A CA 1
ATOM 674 C C . ALA A 1 88 ? 1.156 4.655 3.413 1.00 96.06 88 ALA A C 1
ATOM 676 O O . ALA A 1 88 ? 0.565 4.189 4.385 1.00 96.06 88 ALA A O 1
ATOM 677 N N . LEU A 1 89 ? 2.152 5.537 3.556 1.00 96.38 89 LEU A N 1
ATOM 678 C CA . LEU A 1 89 ? 2.623 6.008 4.867 1.00 96.38 89 LEU A CA 1
ATOM 679 C C . LEU A 1 89 ? 1.570 6.877 5.574 1.00 96.38 89 LEU A C 1
ATOM 681 O O . LEU A 1 89 ? 1.323 6.710 6.771 1.00 96.38 89 LEU A O 1
ATOM 685 N N . MET A 1 90 ? 0.886 7.759 4.836 1.00 94.88 90 MET A N 1
ATOM 686 C CA . MET A 1 90 ? -0.258 8.511 5.366 1.00 94.88 90 MET A CA 1
ATOM 687 C C . MET A 1 90 ? -1.416 7.584 5.748 1.00 94.88 90 MET A C 1
ATOM 689 O O . MET A 1 90 ? -2.041 7.773 6.791 1.00 94.88 90 MET A O 1
ATOM 693 N N . PHE A 1 91 ? -1.683 6.563 4.932 1.00 95.94 91 PHE A N 1
ATOM 694 C CA . PHE A 1 91 ? -2.697 5.556 5.215 1.00 95.94 91 PHE A CA 1
ATOM 695 C C . PHE A 1 91 ? -2.377 4.792 6.503 1.00 95.94 91 PHE A C 1
ATOM 697 O O . PHE A 1 91 ? -3.245 4.666 7.362 1.00 95.94 91 PHE A O 1
ATOM 704 N N . LEU A 1 92 ? -1.128 4.350 6.681 1.00 97.25 92 LEU A N 1
ATOM 705 C CA . LEU A 1 92 ? -0.651 3.683 7.896 1.00 97.25 92 LEU A CA 1
ATOM 706 C C . LEU A 1 92 ? -0.830 4.552 9.140 1.00 97.25 92 LEU A C 1
ATOM 708 O O . LEU A 1 92 ? -1.391 4.085 10.130 1.00 97.25 92 LEU A O 1
ATOM 712 N N . LYS A 1 93 ? -0.429 5.829 9.075 1.00 96.19 93 LYS A N 1
ATOM 713 C CA . LYS A 1 93 ? -0.654 6.794 10.162 1.00 96.19 93 LYS A CA 1
ATOM 714 C C . LYS A 1 93 ? -2.123 6.846 10.571 1.00 96.19 93 LYS A C 1
ATOM 716 O O . LYS A 1 93 ? -2.440 6.819 11.758 1.00 96.19 93 LYS A O 1
ATOM 721 N N . THR A 1 94 ? -3.026 6.942 9.604 1.00 94.56 94 THR A N 1
ATOM 722 C CA . THR A 1 94 ? -4.458 7.036 9.892 1.00 94.56 94 THR A CA 1
ATOM 723 C C . THR A 1 94 ? -5.040 5.708 10.359 1.00 94.56 94 THR A C 1
ATOM 725 O O . THR A 1 94 ? -5.887 5.702 11.248 1.00 94.56 94 THR A O 1
ATOM 728 N N . LEU A 1 95 ? -4.556 4.584 9.836 1.00 96.12 95 LEU A N 1
ATOM 729 C CA . LEU A 1 95 ? -4.968 3.259 10.282 1.00 96.12 95 LEU A CA 1
ATOM 730 C C . LEU A 1 95 ? -4.622 3.037 11.762 1.00 96.12 95 LEU A C 1
ATOM 732 O O . LEU A 1 95 ? -5.459 2.529 12.502 1.00 96.12 95 LEU A O 1
ATOM 736 N N . LEU A 1 96 ? -3.450 3.496 12.220 1.00 96.81 96 LEU A N 1
ATOM 737 C CA . LEU A 1 96 ? -3.095 3.496 13.646 1.00 96.81 96 LEU A CA 1
ATOM 738 C C . LEU A 1 96 ? -4.103 4.288 14.494 1.00 96.81 96 LEU A C 1
ATOM 740 O O . LEU A 1 96 ? -4.503 3.825 15.558 1.00 96.81 96 LEU A O 1
ATOM 744 N N . ILE A 1 97 ? -4.562 5.442 13.998 1.00 94.69 97 ILE A N 1
ATOM 745 C CA . ILE A 1 97 ? -5.568 6.275 14.677 1.00 94.69 97 ILE A CA 1
ATOM 746 C C . ILE A 1 97 ? -6.927 5.564 14.735 1.00 94.69 97 ILE A C 1
ATOM 748 O O . ILE A 1 97 ? -7.555 5.549 15.789 1.00 94.69 97 ILE A O 1
ATOM 752 N N . PHE A 1 98 ? -7.388 4.967 13.632 1.00 94.19 98 PHE A N 1
ATOM 753 C CA . PHE A 1 98 ? -8.685 4.279 13.589 1.00 94.19 98 PHE A CA 1
ATOM 754 C C . PHE A 1 98 ? -8.743 3.022 14.454 1.00 94.19 98 PHE A C 1
ATOM 756 O O . PHE A 1 98 ? -9.809 2.689 14.972 1.00 94.19 98 PHE A O 1
ATOM 763 N N . LEU A 1 99 ? -7.613 2.330 14.590 1.00 96.00 99 LEU A N 1
ATOM 764 C CA . LEU A 1 99 ? -7.497 1.123 15.404 1.00 96.00 99 LEU A CA 1
ATOM 765 C C . LEU A 1 99 ? -7.177 1.417 16.878 1.00 96.00 99 LEU A C 1
ATOM 767 O O . LEU A 1 99 ? -7.125 0.475 17.663 1.00 96.00 99 LEU A O 1
ATOM 771 N N . ASP A 1 100 ? -6.921 2.681 17.236 1.00 95.88 100 ASP A N 1
ATOM 772 C CA . ASP A 1 100 ? -6.410 3.094 18.552 1.00 95.88 100 ASP A CA 1
ATOM 773 C C . ASP A 1 100 ? -5.151 2.302 18.975 1.00 95.88 100 ASP A C 1
ATOM 775 O O . ASP A 1 100 ? -4.999 1.853 20.112 1.00 95.88 100 ASP A O 1
ATOM 779 N N . VAL A 1 101 ? -4.233 2.092 18.022 1.00 96.75 101 VAL A N 1
ATOM 780 C CA . VAL A 1 101 ? -2.962 1.373 18.222 1.00 96.75 101 VAL A CA 1
ATOM 781 C C . VAL A 1 101 ? -1.790 2.346 18.121 1.00 96.75 101 VAL A C 1
ATOM 783 O O . VAL A 1 101 ? -1.777 3.260 17.300 1.00 96.75 101 VAL A O 1
ATOM 786 N N . THR A 1 102 ? -0.768 2.143 18.952 1.00 95.31 102 THR A N 1
ATOM 787 C CA . THR A 1 102 ? 0.371 3.063 19.052 1.00 95.31 102 THR A CA 1
ATOM 788 C C . THR A 1 102 ? 1.408 2.890 17.951 1.00 95.31 102 THR A C 1
ATOM 790 O O . THR A 1 102 ? 2.024 3.881 17.566 1.00 95.31 102 THR A O 1
ATOM 793 N N . VAL A 1 103 ? 1.622 1.664 17.460 1.00 97.19 103 VAL A N 1
ATOM 794 C CA . VAL A 1 103 ? 2.706 1.349 16.521 1.00 97.19 103 VAL A CA 1
ATOM 795 C C . VAL A 1 103 ? 2.306 0.346 15.442 1.00 97.19 103 VAL A C 1
ATOM 797 O O . VAL A 1 103 ? 1.481 -0.542 15.662 1.00 97.19 103 VAL A O 1
ATOM 800 N N . CYS A 1 104 ? 2.955 0.462 14.287 1.00 97.88 104 CYS A N 1
ATOM 801 C CA . CYS A 1 104 ? 3.077 -0.595 13.287 1.00 97.88 104 CYS A CA 1
ATOM 802 C C . CYS A 1 104 ? 4.514 -1.141 13.279 1.00 97.88 104 CYS A C 1
ATOM 804 O O . CYS A 1 104 ? 5.441 -0.442 13.682 1.00 97.88 104 CYS A O 1
ATOM 806 N N . GLU A 1 105 ? 4.712 -2.380 12.838 1.00 98.19 105 GLU A N 1
ATOM 807 C CA . GLU A 1 105 ? 6.026 -3.028 12.755 1.00 98.19 105 GLU A CA 1
ATOM 808 C C . GLU A 1 105 ? 6.392 -3.323 11.292 1.00 98.19 105 GLU A C 1
ATOM 810 O O . GLU A 1 105 ? 5.581 -3.879 10.544 1.00 98.19 105 GLU A O 1
ATOM 815 N N . HIS A 1 106 ? 7.627 -3.009 10.901 1.00 97.25 106 HIS A N 1
ATOM 816 C CA . HIS A 1 106 ? 8.251 -3.445 9.651 1.00 97.25 106 HIS A CA 1
ATOM 817 C C . HIS A 1 106 ? 9.685 -3.905 9.940 1.00 97.25 106 HIS A C 1
ATOM 819 O O . HIS A 1 106 ? 10.443 -3.184 10.582 1.00 97.25 106 HIS A O 1
ATOM 825 N N . ASP A 1 107 ? 10.035 -5.127 9.524 1.00 93.88 107 ASP A N 1
ATOM 826 C CA . ASP A 1 107 ? 11.364 -5.736 9.704 1.00 93.88 107 ASP A CA 1
ATOM 827 C C . ASP A 1 107 ? 11.938 -5.617 11.133 1.00 93.88 107 ASP A C 1
ATOM 829 O O . ASP A 1 107 ? 13.130 -5.410 11.353 1.00 93.88 107 ASP A O 1
ATOM 833 N N . GLY A 1 108 ? 11.067 -5.771 12.138 1.00 94.19 108 GLY A N 1
ATOM 834 C CA . GLY A 1 108 ? 11.430 -5.709 13.559 1.00 94.19 108 GLY A CA 1
ATOM 835 C C . GLY A 1 108 ? 11.589 -4.294 14.124 1.00 94.19 108 GLY A C 1
ATOM 836 O O . GLY A 1 108 ? 11.896 -4.148 15.307 1.00 94.19 108 GLY A O 1
ATOM 837 N N . VAL A 1 109 ? 11.355 -3.259 13.316 1.00 97.06 109 VAL A N 1
ATOM 838 C CA . VAL A 1 109 ? 11.334 -1.856 13.738 1.00 97.06 109 VAL A CA 1
ATOM 839 C C . VAL A 1 109 ? 9.889 -1.412 13.940 1.00 97.06 109 VAL A C 1
ATOM 841 O O . VAL A 1 109 ? 9.035 -1.634 13.081 1.00 97.06 109 VAL A O 1
ATOM 844 N N . ALA A 1 110 ? 9.615 -0.793 15.087 1.00 97.88 110 ALA A N 1
ATOM 845 C CA . ALA A 1 110 ? 8.311 -0.228 15.407 1.00 97.88 110 ALA A CA 1
ATOM 846 C C . ALA A 1 110 ? 8.259 1.258 15.025 1.00 97.88 110 ALA A C 1
ATOM 848 O O . ALA A 1 110 ? 9.166 2.015 15.368 1.00 97.88 110 ALA A O 1
ATOM 849 N N . TYR A 1 111 ? 7.175 1.664 14.371 1.00 98.38 111 TYR A N 1
ATOM 850 C CA . TYR A 1 111 ? 6.903 3.037 13.956 1.00 98.38 111 TYR A CA 1
ATOM 851 C C . TYR A 1 111 ? 5.568 3.487 14.534 1.00 98.38 111 TYR A C 1
ATOM 853 O O . TYR A 1 111 ? 4.544 2.831 14.333 1.00 98.38 111 TYR A O 1
ATOM 861 N N . ASP A 1 112 ? 5.573 4.614 15.230 1.00 98.00 112 ASP A N 1
ATOM 862 C CA . ASP A 1 112 ? 4.358 5.303 15.653 1.00 98.00 112 ASP A CA 1
ATOM 863 C C . ASP A 1 112 ? 3.793 6.200 14.536 1.00 98.00 112 ASP A C 1
ATOM 865 O O . ASP A 1 112 ? 4.328 6.293 13.431 1.00 98.00 112 ASP A O 1
ATOM 869 N N . LYS A 1 113 ? 2.685 6.884 14.830 1.00 94.75 113 LYS A N 1
ATOM 870 C CA . LYS A 1 113 ? 1.969 7.765 13.892 1.00 94.75 113 LYS A CA 1
ATOM 871 C C . LYS A 1 113 ? 2.808 8.912 13.305 1.00 94.75 113 LYS A C 1
ATOM 873 O O . LYS A 1 113 ? 2.383 9.514 12.314 1.00 94.75 113 LYS A O 1
ATOM 878 N N . ASP A 1 114 ? 3.918 9.280 13.935 1.00 94.56 114 ASP A N 1
ATOM 879 C CA . ASP A 1 114 ? 4.749 10.407 13.514 1.00 94.56 114 ASP A CA 1
ATOM 880 C C . ASP A 1 114 ? 6.019 9.886 12.831 1.00 94.56 114 ASP A C 1
ATOM 882 O O . ASP A 1 114 ? 6.269 10.235 11.679 1.00 94.56 114 ASP A O 1
ATOM 886 N N . SER A 1 115 ? 6.716 8.938 13.457 1.00 97.00 115 SER A N 1
ATOM 887 C CA . SER A 1 115 ? 7.904 8.279 12.897 1.00 97.00 115 SER A CA 1
ATOM 888 C C . SER A 1 115 ? 7.628 7.453 11.636 1.00 97.00 115 SER A C 1
ATOM 890 O O . SER A 1 115 ? 8.519 7.317 10.800 1.00 97.00 115 SER A O 1
ATOM 892 N N . ILE A 1 116 ? 6.406 6.943 11.422 1.00 97.62 116 ILE A N 1
ATOM 893 C CA . ILE A 1 116 ? 6.068 6.239 10.170 1.00 97.62 116 ILE A CA 1
ATOM 894 C C . ILE A 1 116 ? 6.173 7.147 8.938 1.00 97.62 116 ILE A C 1
ATOM 896 O O . ILE A 1 116 ? 6.485 6.676 7.847 1.00 97.62 116 ILE A O 1
ATOM 900 N N . LEU A 1 117 ? 5.951 8.456 9.093 1.00 95.94 117 LEU A N 1
ATOM 901 C CA . LEU A 1 117 ? 6.067 9.407 7.985 1.00 95.94 117 LEU A CA 1
ATOM 902 C C . LEU A 1 117 ? 7.526 9.712 7.617 1.00 95.94 117 LEU A C 1
ATOM 904 O O . LEU A 1 117 ? 7.776 10.261 6.547 1.00 95.94 117 LEU A O 1
ATOM 908 N N . GLU A 1 118 ? 8.475 9.344 8.477 1.00 94.69 118 GLU A N 1
ATOM 909 C CA . GLU A 1 118 ? 9.915 9.501 8.255 1.00 94.69 118 GLU A CA 1
ATOM 910 C C . GLU A 1 118 ? 10.538 8.262 7.587 1.00 94.69 118 GLU A C 1
ATOM 912 O O . GLU A 1 118 ? 11.747 8.205 7.372 1.00 94.69 118 GLU A O 1
ATOM 917 N N . PHE A 1 119 ? 9.730 7.254 7.236 1.00 96.00 119 PHE A N 1
ATOM 918 C CA . PHE A 1 119 ? 10.216 6.039 6.593 1.00 96.00 119 PHE A CA 1
ATOM 919 C C . PHE A 1 119 ? 10.863 6.330 5.227 1.00 96.00 119 PHE A C 1
ATOM 921 O O . PHE A 1 119 ? 10.213 6.785 4.282 1.00 96.00 119 PHE A O 1
ATOM 928 N N . HIS A 1 120 ? 12.152 6.012 5.104 1.00 92.94 120 HIS A N 1
ATOM 929 C CA . HIS A 1 120 ? 12.925 6.216 3.882 1.00 92.94 120 HIS A CA 1
ATOM 930 C C . HIS A 1 120 ? 12.821 5.008 2.943 1.00 92.94 120 HIS A C 1
ATOM 932 O O . HIS A 1 120 ? 13.415 3.961 3.182 1.00 92.94 120 HIS A O 1
ATOM 938 N N . PHE A 1 121 ? 12.106 5.173 1.829 1.00 91.00 121 PHE A N 1
ATOM 939 C CA . PHE A 1 121 ? 11.907 4.121 0.822 1.00 91.00 121 PHE A CA 1
ATOM 940 C C . PHE A 1 121 ? 12.886 4.190 -0.366 1.00 91.00 121 PHE A C 1
ATOM 942 O O . PHE A 1 121 ? 12.857 3.320 -1.236 1.00 91.00 121 PHE A O 1
ATOM 949 N N . THR A 1 122 ? 13.764 5.198 -0.426 1.00 87.88 122 THR A N 1
ATOM 950 C CA . THR A 1 122 ? 14.671 5.424 -1.567 1.00 87.88 122 THR A CA 1
ATOM 951 C C . THR A 1 122 ? 15.575 4.225 -1.846 1.00 87.88 122 THR A C 1
ATOM 953 O O . THR A 1 122 ? 15.671 3.784 -2.989 1.00 87.88 122 THR A O 1
ATOM 956 N N . ASP A 1 123 ? 16.189 3.645 -0.813 1.00 88.25 123 ASP A N 1
ATOM 957 C CA . ASP A 1 123 ? 17.093 2.499 -0.976 1.00 88.25 123 ASP A CA 1
ATOM 958 C C . ASP A 1 123 ? 16.355 1.252 -1.485 1.00 88.25 123 ASP A C 1
ATOM 960 O O . ASP A 1 123 ? 16.893 0.477 -2.280 1.00 88.25 123 ASP A O 1
ATOM 964 N N . ILE A 1 124 ? 15.092 1.091 -1.080 1.00 91.44 124 ILE A N 1
ATOM 965 C CA . ILE A 1 124 ? 14.214 0.007 -1.532 1.00 91.44 124 ILE A CA 1
ATOM 966 C C . ILE A 1 124 ? 13.936 0.166 -3.025 1.00 91.44 124 ILE A C 1
ATOM 968 O O . ILE A 1 124 ? 14.140 -0.775 -3.794 1.00 91.44 124 ILE A O 1
ATOM 972 N N . PHE A 1 125 ? 13.544 1.373 -3.441 1.00 87.81 125 PHE A N 1
ATOM 973 C CA . PHE A 1 125 ? 13.278 1.688 -4.840 1.00 87.81 125 PHE A CA 1
ATOM 974 C C . PHE A 1 125 ? 14.524 1.497 -5.717 1.00 87.81 125 PHE A C 1
ATOM 976 O O . PHE A 1 125 ? 14.449 0.852 -6.761 1.00 87.81 125 PHE A O 1
ATOM 983 N N . LEU A 1 126 ? 15.692 1.989 -5.285 1.00 87.88 126 LEU A N 1
ATOM 984 C CA . LEU A 1 126 ? 16.951 1.839 -6.026 1.00 87.88 126 LEU A CA 1
ATOM 985 C C . LEU A 1 126 ? 17.376 0.371 -6.162 1.00 87.88 126 LEU A C 1
ATOM 987 O O . LEU A 1 126 ? 17.840 -0.048 -7.227 1.00 87.88 126 LEU A O 1
ATOM 991 N N . SER A 1 127 ? 17.195 -0.424 -5.106 1.00 90.38 127 SER A N 1
ATOM 992 C CA . SER A 1 127 ? 17.455 -1.865 -5.139 1.00 90.38 127 SER A CA 1
ATOM 993 C C . SER A 1 127 ? 16.533 -2.574 -6.136 1.00 90.38 127 SER A C 1
ATOM 995 O O . SER A 1 127 ? 17.007 -3.308 -7.007 1.00 90.38 127 SER A O 1
ATOM 997 N N . ALA A 1 128 ? 15.231 -2.282 -6.086 1.00 90.88 128 ALA A N 1
ATOM 998 C CA . ALA A 1 128 ? 14.246 -2.845 -7.004 1.00 90.88 128 ALA A CA 1
ATOM 999 C C . ALA A 1 128 ? 14.509 -2.432 -8.462 1.00 90.88 128 ALA A C 1
ATOM 1001 O O . ALA A 1 128 ? 14.449 -3.266 -9.365 1.00 90.88 128 ALA A O 1
ATOM 1002 N N . LEU A 1 129 ? 14.895 -1.175 -8.698 1.00 89.38 129 LEU A N 1
ATOM 1003 C CA . LEU A 1 129 ? 15.265 -0.674 -10.022 1.00 89.38 129 LEU A CA 1
ATOM 1004 C C . LEU A 1 129 ? 16.517 -1.376 -10.574 1.00 89.38 129 LEU A C 1
ATOM 1006 O O . LEU A 1 129 ? 16.591 -1.683 -11.766 1.00 89.38 129 LEU A O 1
ATOM 1010 N N . SER A 1 130 ? 17.494 -1.673 -9.714 1.00 89.69 130 SER A N 1
ATOM 1011 C CA . SER A 1 130 ? 18.686 -2.449 -10.077 1.00 89.69 130 SER A CA 1
ATOM 1012 C C . SER A 1 130 ? 18.339 -3.892 -10.454 1.00 89.69 130 SER A C 1
ATOM 1014 O O . SER A 1 130 ? 18.861 -4.413 -11.444 1.00 89.69 130 SER A O 1
ATOM 1016 N N . GLU A 1 131 ? 17.438 -4.541 -9.708 1.00 91.56 131 GLU A N 1
ATOM 1017 C CA . GLU A 1 131 ? 16.922 -5.876 -10.044 1.00 91.56 131 GLU A CA 1
ATOM 1018 C C . GLU A 1 131 ? 16.176 -5.861 -11.386 1.00 91.56 131 GLU A C 1
ATOM 1020 O O . GLU A 1 131 ? 16.511 -6.641 -12.280 1.00 91.56 131 GLU A O 1
ATOM 1025 N N . LEU A 1 132 ? 15.267 -4.906 -11.577 1.00 90.12 132 LEU A N 1
ATOM 1026 C CA . LEU A 1 132 ? 14.505 -4.730 -12.812 1.00 90.12 132 LEU A CA 1
ATOM 1027 C C . LEU A 1 132 ? 15.410 -4.465 -14.025 1.00 90.12 132 LEU A C 1
ATOM 1029 O O . LEU A 1 132 ? 15.195 -5.014 -15.102 1.00 90.12 132 LEU A O 1
ATOM 1033 N N . THR A 1 133 ? 16.479 -3.684 -13.851 1.00 88.81 133 THR A N 1
ATOM 1034 C CA . THR A 1 133 ? 17.470 -3.433 -14.911 1.00 88.81 133 THR A CA 1
ATOM 1035 C C . THR A 1 133 ? 18.179 -4.713 -15.352 1.00 88.81 133 THR A C 1
ATOM 1037 O O . THR A 1 133 ? 18.512 -4.869 -16.527 1.00 88.81 133 THR A O 1
ATOM 1040 N N . LYS A 1 134 ? 18.433 -5.648 -14.430 1.00 90.81 134 LYS A N 1
ATOM 1041 C CA . LYS A 1 134 ? 19.002 -6.960 -14.775 1.00 90.81 134 LYS A CA 1
ATOM 1042 C C . LYS A 1 134 ? 17.976 -7.823 -15.501 1.00 90.81 134 LYS A C 1
ATOM 1044 O O . LYS A 1 134 ? 18.344 -8.510 -16.448 1.00 90.81 134 LYS A O 1
ATOM 1049 N N . GLU A 1 135 ? 16.719 -7.768 -15.074 1.00 90.69 135 GLU A N 1
ATOM 1050 C CA . GLU A 1 135 ? 15.629 -8.537 -15.670 1.00 90.69 135 GLU A CA 1
ATOM 1051 C C . GLU A 1 135 ? 15.359 -8.115 -17.117 1.00 90.69 135 GLU A C 1
ATOM 1053 O O . GLU A 1 135 ? 15.333 -8.968 -18.000 1.00 90.69 135 GLU A O 1
ATOM 1058 N N . VAL A 1 136 ? 15.279 -6.810 -17.391 1.00 89.75 136 VAL A N 1
ATOM 1059 C CA . VAL A 1 136 ? 15.011 -6.278 -18.740 1.00 89.75 136 VAL A CA 1
ATOM 1060 C C . VAL A 1 136 ? 16.102 -6.653 -19.757 1.00 89.75 136 VAL A C 1
ATOM 1062 O O . VAL A 1 136 ? 15.814 -6.863 -20.934 1.00 89.75 136 VAL A O 1
ATOM 1065 N N . LYS A 1 137 ? 17.354 -6.823 -19.312 1.00 88.00 137 LYS A N 1
ATOM 1066 C CA . LYS A 1 137 ? 18.451 -7.306 -20.175 1.00 88.00 137 LYS A CA 1
ATOM 1067 C C . LYS A 1 137 ? 18.265 -8.753 -20.637 1.00 88.00 137 LYS A C 1
ATOM 1069 O O . LYS A 1 137 ? 18.839 -9.149 -21.649 1.00 88.00 137 LYS A O 1
ATOM 1074 N N . VAL A 1 138 ? 17.517 -9.554 -19.878 1.00 91.62 138 VAL A N 1
ATOM 1075 C CA . VAL A 1 138 ? 17.207 -10.958 -20.192 1.00 91.62 138 VAL A CA 1
ATOM 1076 C C . VAL A 1 138 ? 15.849 -11.066 -20.890 1.00 91.62 138 VAL A C 1
ATOM 1078 O O . VAL A 1 138 ? 15.687 -11.854 -21.822 1.00 91.62 138 VAL A O 1
ATOM 1081 N N . HIS A 1 139 ? 14.887 -10.250 -20.463 1.00 88.69 139 HIS A N 1
ATOM 1082 C CA . HIS A 1 139 ? 13.517 -10.202 -20.955 1.00 88.69 139 HIS A CA 1
ATOM 1083 C C . HIS A 1 139 ? 13.238 -8.812 -21.542 1.00 88.69 139 HIS A C 1
ATOM 1085 O O . HIS A 1 139 ? 12.994 -7.879 -20.783 1.00 88.69 139 HIS A O 1
ATOM 1091 N N . PRO A 1 140 ? 13.226 -8.655 -22.882 1.00 82.12 140 PRO A N 1
ATOM 1092 C CA . PRO A 1 140 ? 13.176 -7.340 -23.536 1.00 82.12 140 PRO A CA 1
ATOM 1093 C C . PRO A 1 140 ? 11.984 -6.458 -23.140 1.00 82.12 140 PRO A C 1
ATOM 1095 O O . PRO A 1 140 ? 12.021 -5.242 -23.333 1.00 82.12 140 PRO A O 1
ATOM 1098 N N . ILE A 1 141 ? 10.916 -7.075 -22.628 1.00 88.50 141 ILE A N 1
ATOM 1099 C CA . ILE A 1 141 ? 9.756 -6.407 -22.052 1.00 88.50 141 ILE A CA 1
ATOM 1100 C C . ILE A 1 141 ? 9.382 -7.154 -20.771 1.00 88.50 141 ILE A C 1
ATOM 1102 O O . ILE A 1 141 ? 9.094 -8.351 -20.815 1.00 88.50 141 ILE A O 1
ATOM 1106 N N . VAL A 1 142 ? 9.363 -6.434 -19.652 1.00 88.69 142 VAL A N 1
ATOM 1107 C CA . VAL A 1 142 ? 8.843 -6.902 -18.363 1.00 88.69 142 VAL A CA 1
ATOM 1108 C C . VAL A 1 142 ? 7.469 -6.277 -18.153 1.00 88.69 142 VAL A C 1
ATOM 1110 O O . VAL A 1 142 ? 7.316 -5.061 -18.250 1.00 88.69 142 VAL A O 1
ATOM 1113 N N . GLU A 1 143 ? 6.462 -7.101 -17.882 1.00 89.31 143 GLU A N 1
ATOM 1114 C CA . GLU A 1 143 ? 5.109 -6.642 -17.569 1.00 89.31 143 GLU A CA 1
ATOM 1115 C C . GLU A 1 143 ? 4.916 -6.569 -16.052 1.00 89.31 143 GLU A C 1
ATOM 1117 O O . GLU A 1 143 ? 5.135 -7.545 -15.330 1.00 89.31 143 GLU A O 1
ATOM 1122 N N . ILE A 1 144 ? 4.477 -5.410 -15.569 1.00 86.62 144 ILE A N 1
ATOM 1123 C CA . ILE A 1 144 ? 4.085 -5.185 -14.181 1.00 86.62 144 ILE A CA 1
ATOM 1124 C C . ILE A 1 144 ? 2.597 -4.866 -14.144 1.00 86.62 144 ILE A C 1
ATOM 1126 O O . ILE A 1 144 ? 2.118 -3.984 -14.852 1.00 86.62 144 ILE A O 1
ATOM 1130 N N . MET A 1 145 ? 1.858 -5.549 -13.277 1.00 84.44 145 MET A N 1
ATOM 1131 C CA . MET A 1 145 ? 0.446 -5.250 -13.062 1.00 84.44 145 MET A CA 1
ATOM 1132 C C . MET A 1 145 ? 0.304 -3.943 -12.280 1.00 84.44 145 MET A C 1
ATOM 1134 O O . MET A 1 145 ? 0.452 -3.927 -11.058 1.00 84.44 145 MET A O 1
ATOM 1138 N N . GLY A 1 146 ? 0.037 -2.850 -12.994 1.00 82.62 146 GLY A N 1
ATOM 1139 C CA . GLY A 1 146 ? -0.382 -1.591 -12.395 1.00 82.62 146 GLY A CA 1
ATOM 1140 C C . GLY A 1 146 ? -1.850 -1.616 -11.987 1.00 82.62 146 GLY A C 1
ATOM 1141 O O . GLY A 1 146 ? -2.603 -2.521 -12.350 1.00 82.62 146 GLY A O 1
ATOM 1142 N N . VAL A 1 147 ? -2.257 -0.589 -11.244 1.00 80.81 147 VAL A N 1
ATOM 1143 C CA . VAL A 1 147 ? -3.627 -0.426 -10.758 1.00 80.81 147 VAL A CA 1
ATOM 1144 C C . VAL A 1 147 ? -4.569 -0.307 -11.959 1.00 80.81 147 VAL A C 1
ATOM 1146 O O . VAL A 1 147 ? -5.347 -1.216 -12.217 1.00 80.81 147 VAL A O 1
ATOM 1149 N N . LYS A 1 148 ? -4.426 0.736 -12.787 1.00 79.94 148 LYS A N 1
ATOM 1150 C CA . LYS A 1 148 ? -5.338 1.009 -13.921 1.00 79.94 148 LYS A CA 1
ATOM 1151 C C . LYS A 1 148 ? -5.086 0.159 -15.162 1.00 79.94 148 LYS A C 1
ATOM 1153 O O . LYS A 1 148 ? -6.008 -0.108 -15.930 1.00 79.94 148 LYS A O 1
ATOM 1158 N N . ARG A 1 149 ? -3.831 -0.213 -15.399 1.00 81.75 149 ARG A N 1
ATOM 1159 C CA . ARG A 1 149 ? -3.394 -0.955 -16.585 1.00 81.75 149 ARG A CA 1
ATOM 1160 C C . ARG A 1 149 ? -2.057 -1.644 -16.321 1.00 81.75 149 ARG A C 1
ATOM 1162 O O . ARG A 1 149 ? -1.292 -1.155 -15.487 1.00 81.75 149 ARG A O 1
ATOM 1169 N N . PRO A 1 150 ? -1.740 -2.716 -17.063 1.00 86.12 150 PRO A N 1
ATOM 1170 C CA . PRO A 1 150 ? -0.383 -3.240 -17.108 1.00 86.12 150 PRO A CA 1
ATOM 1171 C C . PRO A 1 150 ? 0.621 -2.159 -17.533 1.00 86.12 150 PRO A C 1
ATOM 1173 O O . PRO A 1 150 ? 0.334 -1.328 -18.401 1.00 86.12 150 PRO A O 1
ATOM 1176 N N . ILE A 1 151 ? 1.796 -2.181 -16.914 1.00 86.44 151 ILE A N 1
ATOM 1177 C CA . ILE A 1 151 ? 2.940 -1.314 -17.182 1.00 86.44 151 ILE A CA 1
ATOM 1178 C C . ILE A 1 151 ? 3.997 -2.181 -17.858 1.00 86.44 151 ILE A C 1
ATOM 1180 O O . ILE A 1 151 ? 4.449 -3.174 -17.291 1.00 86.44 151 ILE A O 1
ATOM 1184 N N . TYR A 1 152 ? 4.390 -1.807 -19.071 1.00 88.12 152 TYR A N 1
ATOM 1185 C CA . TYR A 1 152 ? 5.392 -2.534 -19.843 1.00 88.12 152 TYR A CA 1
ATOM 1186 C C . TYR A 1 152 ? 6.720 -1.795 -19.774 1.00 88.12 152 TYR A C 1
ATOM 1188 O O . TYR A 1 152 ? 6.825 -0.651 -20.217 1.00 88.12 152 TYR A O 1
ATOM 1196 N N . ILE A 1 153 ? 7.733 -2.455 -19.226 1.00 87.62 153 ILE A N 1
ATOM 1197 C CA . ILE A 1 153 ? 9.046 -1.871 -18.980 1.00 87.62 153 ILE A CA 1
ATOM 1198 C C . ILE A 1 153 ? 10.061 -2.495 -19.927 1.00 87.62 153 ILE A C 1
ATOM 1200 O O . ILE A 1 153 ? 10.244 -3.709 -19.964 1.00 87.62 153 ILE A O 1
ATOM 1204 N N . ASN A 1 154 ? 10.735 -1.636 -20.684 1.00 88.31 154 ASN A N 1
ATOM 1205 C CA . ASN A 1 154 ? 11.849 -1.978 -21.560 1.00 88.31 154 ASN A CA 1
ATOM 1206 C C . ASN A 1 154 ? 13.058 -1.076 -21.250 1.00 88.31 154 ASN A C 1
ATOM 1208 O O . ASN A 1 154 ? 12.982 -0.184 -20.401 1.00 88.31 154 ASN A O 1
ATOM 1212 N N . GLU A 1 155 ? 14.183 -1.289 -21.938 1.00 85.75 155 GLU A N 1
ATOM 1213 C CA . GLU A 1 155 ? 15.415 -0.526 -21.683 1.00 85.75 155 GLU A CA 1
ATOM 1214 C C . GLU A 1 155 ? 15.242 0.985 -21.899 1.00 85.75 155 GLU A C 1
ATOM 1216 O O . GLU A 1 155 ? 15.813 1.783 -21.157 1.00 85.75 155 GLU A O 1
ATOM 1221 N N . LEU A 1 156 ? 14.422 1.389 -22.876 1.00 83.81 156 LEU A N 1
ATOM 1222 C CA . LEU A 1 156 ? 14.131 2.799 -23.145 1.00 83.81 156 LEU A CA 1
ATOM 1223 C C . LEU A 1 156 ? 13.398 3.444 -21.959 1.00 83.81 156 LEU A C 1
ATOM 1225 O O . LEU A 1 156 ? 13.774 4.528 -21.516 1.00 83.81 156 LEU A O 1
ATOM 1229 N N . TYR A 1 157 ? 12.384 2.758 -21.429 1.00 81.38 157 TYR A N 1
ATOM 1230 C CA . TYR A 1 157 ? 11.610 3.209 -20.275 1.00 81.38 157 TYR A CA 1
ATOM 1231 C C . TYR A 1 157 ? 12.479 3.297 -19.011 1.00 81.38 157 TYR A C 1
ATOM 1233 O O . TYR A 1 157 ? 12.417 4.283 -18.280 1.00 81.38 157 TYR A O 1
ATOM 1241 N N . LEU A 1 158 ? 13.370 2.323 -18.787 1.00 82.06 158 LEU A N 1
ATOM 1242 C CA . LEU A 1 158 ? 14.358 2.397 -17.703 1.00 82.06 158 LEU A CA 1
ATOM 1243 C C . LEU A 1 158 ? 15.301 3.594 -17.863 1.00 82.06 158 LEU A C 1
ATOM 1245 O O . LEU A 1 158 ? 15.581 4.291 -16.889 1.00 82.06 158 LEU A O 1
ATOM 1249 N N . GLY A 1 159 ? 15.759 3.863 -19.089 1.00 74.44 159 GLY A N 1
ATOM 1250 C CA . GLY A 1 159 ? 16.573 5.036 -19.397 1.00 74.44 159 GLY A CA 1
ATOM 1251 C C . GLY A 1 159 ? 15.882 6.338 -18.995 1.00 74.44 159 GLY A C 1
ATOM 1252 O O . GLY A 1 159 ? 16.530 7.209 -18.417 1.00 74.44 159 GLY A O 1
ATOM 1253 N N . GLN A 1 160 ? 14.568 6.431 -19.219 1.00 74.06 160 GLN A N 1
ATOM 1254 C CA . GLN A 1 160 ? 13.758 7.570 -18.793 1.00 74.06 160 GLN A CA 1
ATOM 1255 C C . GLN A 1 160 ? 13.660 7.669 -17.273 1.00 74.06 160 GLN A C 1
ATOM 1257 O O . GLN A 1 160 ? 13.826 8.760 -16.768 1.00 74.06 160 GLN A O 1
ATOM 1262 N N . ILE A 1 161 ? 13.477 6.578 -16.526 1.00 71.00 161 ILE A N 1
ATOM 1263 C CA . ILE A 1 161 ? 13.429 6.631 -15.050 1.00 71.00 161 ILE A CA 1
ATOM 1264 C C . ILE A 1 161 ? 14.776 7.066 -14.446 1.00 71.00 161 ILE A C 1
ATOM 1266 O O . ILE A 1 161 ? 14.807 7.827 -13.484 1.00 71.00 161 ILE A O 1
ATOM 1270 N N . ILE A 1 162 ? 15.890 6.582 -15.003 1.00 64.50 162 ILE A N 1
ATOM 1271 C CA . ILE A 1 162 ? 17.236 6.761 -14.430 1.00 64.50 162 ILE A CA 1
ATOM 1272 C C . ILE A 1 162 ? 17.829 8.150 -14.729 1.00 64.50 162 ILE A C 1
ATOM 1274 O O . ILE A 1 162 ? 18.632 8.648 -13.947 1.00 64.50 162 ILE A O 1
ATOM 1278 N N . HIS A 1 163 ? 17.477 8.774 -15.858 1.00 55.62 163 HIS A N 1
ATOM 1279 C CA . HIS A 1 163 ? 18.131 10.007 -16.337 1.00 55.62 163 HIS A CA 1
ATOM 1280 C C . HIS A 1 163 ? 17.368 11.291 -16.002 1.00 55.62 163 HIS A C 1
ATOM 1282 O O . HIS A 1 163 ? 17.652 12.347 -16.572 1.00 55.62 163 HIS A O 1
ATOM 1288 N N . VAL A 1 164 ? 16.397 11.221 -15.098 1.00 52.75 164 VAL A N 1
ATOM 1289 C CA . VAL A 1 164 ? 15.612 12.395 -14.726 1.00 52.75 164 VAL A CA 1
ATOM 1290 C C . VAL A 1 164 ? 16.276 13.084 -13.539 1.00 52.75 164 VAL A C 1
ATOM 1292 O O . VAL A 1 164 ? 16.572 12.414 -12.552 1.00 52.75 164 VAL A O 1
ATOM 1295 N N . PRO A 1 165 ? 16.537 14.402 -13.616 1.00 42.22 165 PRO A N 1
ATOM 1296 C CA . PRO A 1 165 ? 17.025 15.165 -12.473 1.00 42.22 165 PRO A CA 1
ATOM 1297 C C . PRO A 1 165 ? 16.052 15.032 -11.297 1.00 42.22 165 PRO A C 1
ATOM 1299 O O . PRO A 1 165 ? 14.844 15.025 -11.525 1.00 42.22 165 PRO A O 1
ATOM 1302 N N . ASP A 1 166 ? 16.567 14.991 -10.064 1.00 46.78 166 ASP A N 1
ATOM 1303 C CA . ASP A 1 166 ? 15.827 14.698 -8.821 1.00 46.78 166 ASP A CA 1
ATOM 1304 C C . ASP A 1 166 ? 14.488 15.446 -8.640 1.00 46.78 166 ASP A C 1
ATOM 1306 O O . ASP A 1 166 ? 13.607 14.963 -7.935 1.00 46.78 166 ASP A O 1
ATOM 1310 N N . GLU A 1 167 ? 14.284 16.597 -9.287 1.00 38.88 167 GLU A N 1
ATOM 1311 C CA . GLU A 1 167 ? 13.027 17.359 -9.232 1.00 38.88 167 GLU A CA 1
ATOM 1312 C C . GLU A 1 167 ? 11.917 16.847 -10.175 1.00 38.88 167 GLU A C 1
ATOM 1314 O O . GLU A 1 167 ? 10.757 17.221 -10.015 1.00 38.88 167 GLU A O 1
ATOM 1319 N N . GLN A 1 168 ? 12.225 15.984 -11.148 1.00 41.72 168 GLN A N 1
ATOM 1320 C CA . GLN A 1 168 ? 11.274 15.518 -12.171 1.00 41.72 168 GLN A CA 1
ATOM 1321 C C . GL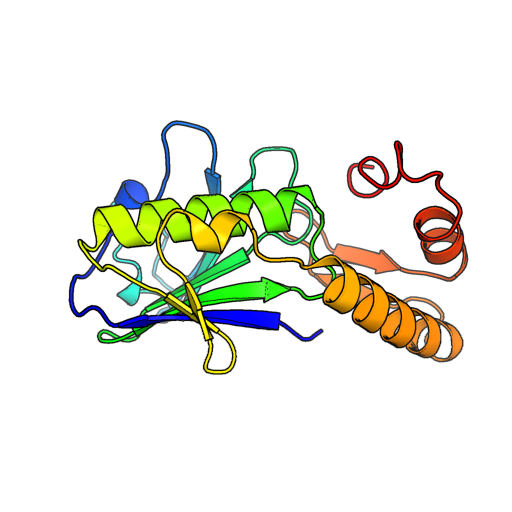N A 1 168 ? 11.042 14.001 -12.176 1.00 41.72 168 GLN A C 1
ATOM 1323 O O . GLN A 1 168 ? 10.135 13.534 -12.871 1.00 41.72 168 GLN A O 1
ATOM 1328 N N . SER A 1 169 ? 11.789 13.223 -11.382 1.00 39.34 169 SER A N 1
ATOM 1329 C CA . SER A 1 169 ? 11.638 11.758 -11.265 1.00 39.34 169 SER A CA 1
ATOM 1330 C C . SER A 1 169 ? 10.210 11.355 -10.857 1.00 39.34 169 SER A C 1
ATOM 1332 O O . SER A 1 169 ? 9.758 10.240 -11.104 1.00 39.34 169 SER A O 1
ATOM 1334 N N . TYR A 1 170 ? 9.474 12.310 -10.286 1.00 43.75 170 TYR A N 1
ATOM 1335 C CA . TYR A 1 170 ? 8.091 12.219 -9.831 1.00 43.75 170 TYR A CA 1
ATOM 1336 C C . TYR A 1 170 ? 7.028 12.189 -10.946 1.00 43.75 170 TYR A C 1
ATOM 1338 O O . TYR A 1 170 ? 5.891 11.817 -10.663 1.00 43.75 170 TYR A O 1
ATOM 1346 N N . HIS A 1 171 ? 7.354 12.554 -12.194 1.00 38.66 171 HIS A N 1
ATOM 1347 C CA . HIS A 1 171 ? 6.351 12.734 -13.258 1.00 38.66 171 HIS A CA 1
ATOM 1348 C C . HIS A 1 171 ? 6.278 11.620 -14.312 1.00 38.66 171 HIS A C 1
ATOM 1350 O O . HIS A 1 171 ? 5.325 11.583 -15.087 1.00 38.66 171 HIS A O 1
ATOM 1356 N N . LEU A 1 172 ? 7.225 10.681 -14.349 1.00 41.53 172 LEU A N 1
ATOM 1357 C CA . LEU A 1 172 ? 7.295 9.687 -15.434 1.00 41.53 172 LEU A CA 1
ATOM 1358 C C . LEU A 1 172 ? 6.427 8.444 -15.252 1.00 41.53 172 LEU A C 1
ATOM 1360 O O . LEU A 1 172 ? 6.438 7.561 -16.100 1.00 41.53 172 LEU A O 1
ATOM 1364 N N . ILE A 1 173 ? 5.628 8.394 -14.189 1.00 42.38 173 ILE A N 1
ATOM 1365 C CA . ILE A 1 173 ? 4.706 7.282 -13.928 1.00 42.38 173 ILE A CA 1
ATOM 1366 C C . ILE A 1 173 ? 3.237 7.720 -14.109 1.00 42.38 173 ILE A C 1
ATOM 1368 O O . ILE A 1 173 ? 2.317 7.099 -13.584 1.00 42.38 173 ILE A O 1
ATOM 1372 N N . GLN A 1 174 ? 3.007 8.809 -14.855 1.00 35.09 174 GLN A N 1
ATOM 1373 C CA . GLN A 1 174 ? 1.669 9.349 -15.143 1.00 35.09 174 GLN A CA 1
ATOM 1374 C C . GLN A 1 174 ? 1.293 9.411 -16.637 1.00 35.09 174 GLN A C 1
ATOM 1376 O O . GLN A 1 174 ? 0.217 9.915 -16.953 1.00 35.09 174 GLN A O 1
ATOM 1381 N N . SER A 1 175 ? 2.106 8.890 -17.564 1.00 35.41 175 SER A N 1
ATOM 1382 C CA . SER A 1 175 ? 1.744 8.833 -18.998 1.00 35.41 175 SER A CA 1
ATOM 1383 C C . SER A 1 175 ? 1.158 7.500 -19.411 1.00 35.41 175 SER A C 1
ATOM 1385 O O . SER A 1 175 ? 1.775 6.464 -19.080 1.00 35.41 175 SER A O 1
#

InterPro domains:
  IPR025387 Protein of unknown function DUF4299 [PF14132] (10-163)

pLDDT: mean 86.47, std 14.43, range [35.09, 98.56]

Foldseek 3Di:
DAWFKKKDFFLDWAFQLVLDDPQQKDQQDFAAPDPPDDHDSRHILARTQWTFMDGPLQWWAAWIWHDPSTMIMIIGDLQTAPRNQQSSLQSVLVVCVVRVHAWIDTPNDTDGSVRSNVDDSPVSNVVVLVVVLVVCVVPQWDWDDTRVGIDIDGPVLSVVLVPDPPVCNSPSSND